Protein AF-A0A4D8QGG9-F1 (afdb_monomer_lite)

Foldseek 3Di:
DPDDDPDPPQPLQHPPPPDPVSSVVSQVSSCVPPVDHDDDPVVDPDPVSVVVVQVVCCVPPNHDPPVPDPDD

pLDDT: mean 71.31, std 16.35, range [39.72, 91.0]

Structure (mmCIF, N/CA/C/O backbone):
data_AF-A0A4D8QGG9-F1
#
_entry.id   AF-A0A4D8QGG9-F1
#
loop_
_atom_site.group_PDB
_atom_site.id
_atom_site.type_symbol
_atom_site.label_atom_id
_atom_site.label_alt_id
_atom_site.label_comp_id
_atom_site.label_asym_id
_atom_site.label_entity_id
_atom_site.label_seq_id
_atom_site.pdbx_PDB_ins_code
_atom_site.Cartn_x
_atom_site.Cartn_y
_atom_site.Cartn_z
_atom_site.occupancy
_atom_site.B_iso_or_equiv
_atom_site.auth_seq_id
_atom_site.auth_comp_id
_atom_site.auth_asym_id
_atom_site.auth_atom_id
_atom_site.pdbx_PDB_model_num
ATOM 1 N N . MET A 1 1 ? -24.164 34.874 4.721 1.00 40.03 1 MET A N 1
ATOM 2 C CA . MET A 1 1 ? -23.985 33.405 4.696 1.00 40.03 1 MET A CA 1
ATOM 3 C C . MET A 1 1 ? -23.328 33.027 3.373 1.00 40.03 1 MET A C 1
ATOM 5 O O . MET A 1 1 ? -24.019 32.835 2.380 1.00 40.03 1 MET A O 1
ATOM 9 N N . THR A 1 2 ? -21.998 33.034 3.305 1.00 47.88 2 THR A N 1
ATOM 10 C CA . THR A 1 2 ? -21.259 32.648 2.096 1.00 47.88 2 THR A CA 1
ATOM 11 C C . THR A 1 2 ? -21.322 31.130 1.957 1.00 47.88 2 THR A C 1
ATOM 13 O O . THR A 1 2 ? -20.738 30.396 2.750 1.00 47.88 2 THR A O 1
ATOM 16 N N . ARG A 1 3 ? -22.109 30.655 0.983 1.00 52.59 3 ARG A N 1
ATOM 17 C CA . ARG A 1 3 ? -22.182 29.240 0.600 1.00 52.59 3 ARG A CA 1
ATOM 18 C C . ARG A 1 3 ? -20.771 28.787 0.224 1.00 52.59 3 ARG A C 1
ATOM 20 O O . ARG A 1 3 ? -20.243 29.218 -0.797 1.00 52.59 3 ARG A O 1
ATOM 27 N N . GLY A 1 4 ? -20.151 27.986 1.090 1.00 53.16 4 GLY A N 1
ATOM 28 C CA . GLY A 1 4 ? -18.830 27.417 0.855 1.00 53.16 4 GLY A CA 1
ATOM 29 C C . GLY A 1 4 ? -18.843 26.633 -0.451 1.00 53.16 4 GLY A C 1
ATOM 30 O O . GLY A 1 4 ? -19.664 25.733 -0.623 1.00 53.16 4 GLY A O 1
ATOM 31 N N . ALA A 1 5 ? -17.973 27.018 -1.383 1.00 56.81 5 ALA A N 1
ATOM 32 C CA . ALA A 1 5 ? -17.795 26.301 -2.634 1.00 56.81 5 ALA A CA 1
ATOM 33 C C . ALA A 1 5 ? -17.497 24.815 -2.345 1.00 56.81 5 ALA A C 1
ATOM 35 O O . ALA A 1 5 ? -16.764 24.525 -1.390 1.00 56.81 5 ALA A O 1
ATOM 36 N N . PRO A 1 6 ? -18.045 23.868 -3.130 1.00 58.72 6 PRO A N 1
ATOM 37 C CA . PRO A 1 6 ? -17.710 22.460 -2.975 1.00 58.72 6 PRO A CA 1
ATOM 38 C C . PRO A 1 6 ? -16.194 22.300 -3.126 1.00 58.72 6 PRO A C 1
ATOM 40 O O . PRO A 1 6 ? -15.613 22.750 -4.116 1.00 58.72 6 PRO A O 1
ATOM 43 N N . LYS A 1 7 ? -15.541 21.703 -2.119 1.00 60.50 7 LYS A N 1
ATOM 44 C CA . LYS A 1 7 ? -14.116 21.360 -2.209 1.00 60.50 7 LYS A CA 1
ATOM 45 C C . LYS A 1 7 ? -13.917 20.519 -3.478 1.00 60.50 7 LYS A C 1
ATOM 47 O O . LYS A 1 7 ? -14.687 19.577 -3.682 1.00 60.50 7 LYS A O 1
ATOM 52 N N . PRO A 1 8 ? -12.929 20.841 -4.333 1.00 58.81 8 PRO A N 1
ATOM 53 C CA . PRO A 1 8 ? -12.644 20.022 -5.503 1.00 58.81 8 PRO A CA 1
ATOM 54 C C . PRO A 1 8 ? -12.333 18.590 -5.049 1.00 58.81 8 PRO A C 1
ATOM 56 O O . PRO A 1 8 ? -11.811 18.423 -3.942 1.00 58.81 8 PRO A O 1
ATOM 59 N N . PRO A 1 9 ? -12.637 17.564 -5.866 1.00 54.81 9 PRO A N 1
ATOM 60 C CA . PRO A 1 9 ? -12.336 16.180 -5.528 1.00 54.81 9 PRO A CA 1
ATOM 61 C C . PRO A 1 9 ? -10.832 16.047 -5.272 1.00 54.81 9 PRO A C 1
ATOM 63 O O . PRO A 1 9 ? -10.016 16.037 -6.196 1.00 54.81 9 PRO A O 1
ATOM 66 N N . SER A 1 10 ? -10.454 15.992 -3.995 1.00 56.81 10 SER A N 1
ATOM 67 C CA . SER A 1 10 ? -9.098 15.675 -3.584 1.00 56.81 10 SER A CA 1
ATOM 68 C C . SER A 1 10 ? -8.962 14.173 -3.732 1.00 56.81 10 SER A C 1
ATOM 70 O O . SER A 1 10 ? -9.438 13.414 -2.889 1.00 56.81 10 SER A O 1
ATOM 72 N N . CYS A 1 11 ? -8.364 13.727 -4.833 1.00 54.00 11 CYS A N 1
ATOM 73 C CA . CYS A 1 11 ? -7.938 12.342 -4.913 1.00 54.00 11 CYS A CA 1
ATOM 74 C C . CYS A 1 11 ? -6.988 12.106 -3.722 1.00 54.00 11 CYS A C 1
ATOM 76 O O . CYS A 1 11 ? -6.006 12.845 -3.612 1.00 54.00 11 CYS A O 1
ATOM 78 N N . PRO A 1 12 ? -7.255 11.145 -2.820 1.00 54.16 12 PRO A N 1
ATOM 79 C CA . PRO A 1 12 ? -6.412 10.900 -1.644 1.00 54.16 12 PRO A CA 1
ATOM 80 C C . PRO A 1 12 ? -4.981 10.468 -2.012 1.00 54.16 12 PRO A C 1
ATOM 82 O O . PRO A 1 12 ? -4.096 10.434 -1.165 1.00 54.16 12 PRO A O 1
ATOM 85 N N . LEU A 1 13 ? -4.740 10.189 -3.296 1.00 52.12 13 LEU A N 1
ATOM 86 C CA . LEU A 1 13 ? -3.430 9.914 -3.884 1.00 52.12 13 LEU A CA 1
ATOM 87 C C . LEU A 1 13 ? -2.793 11.138 -4.576 1.00 52.12 13 LEU A C 1
ATOM 89 O O . LEU A 1 13 ? -1.769 11.003 -5.243 1.00 52.12 13 LEU A O 1
ATOM 93 N N . GLY A 1 14 ? -3.386 12.330 -4.448 1.00 48.41 14 GLY A N 1
ATOM 94 C CA . GLY A 1 14 ? -3.054 13.493 -5.271 1.00 48.41 14 GLY A CA 1
ATOM 95 C C . GLY A 1 14 ? -3.437 13.278 -6.740 1.00 48.41 14 GLY A C 1
ATOM 96 O O . GLY A 1 14 ? -3.862 12.194 -7.145 1.00 48.41 14 GLY A O 1
ATOM 97 N N . ARG A 1 15 ? -3.290 14.309 -7.587 1.00 50.72 15 ARG A N 1
ATOM 98 C CA . ARG A 1 15 ? -3.154 14.051 -9.034 1.00 50.72 15 ARG A CA 1
ATOM 99 C C . ARG A 1 15 ? -2.034 13.028 -9.153 1.00 50.72 15 ARG A C 1
ATOM 101 O O . ARG A 1 15 ? -0.967 13.332 -8.633 1.00 50.72 15 ARG A O 1
ATOM 108 N N . LEU A 1 16 ? -2.290 11.868 -9.770 1.00 49.97 16 LEU A N 1
ATOM 109 C CA . LEU A 1 16 ? -1.280 10.862 -10.122 1.00 49.97 16 LEU A CA 1
ATOM 110 C C . LEU A 1 16 ? -0.007 11.596 -10.551 1.00 49.97 16 LEU A C 1
ATOM 112 O O . LEU A 1 16 ? 0.066 12.126 -11.661 1.00 49.97 16 LEU A O 1
ATOM 116 N N . HIS A 1 17 ? 0.935 11.755 -9.620 1.00 50.38 17 HIS A N 1
ATOM 117 C CA . HIS A 1 17 ? 2.130 12.530 -9.889 1.00 50.38 17 HIS A CA 1
ATOM 118 C C . HIS A 1 17 ? 2.879 11.740 -10.954 1.00 50.38 17 HIS A C 1
ATOM 120 O O . HIS A 1 17 ? 3.133 10.548 -10.789 1.00 50.38 17 HIS A O 1
ATOM 126 N N . THR A 1 18 ? 3.208 12.397 -12.064 1.00 51.69 18 THR A N 1
ATOM 127 C CA . THR A 1 18 ? 3.861 11.771 -13.225 1.00 51.69 18 THR A CA 1
ATOM 128 C C . THR A 1 18 ? 5.253 11.224 -12.898 1.00 51.69 18 THR A C 1
ATOM 13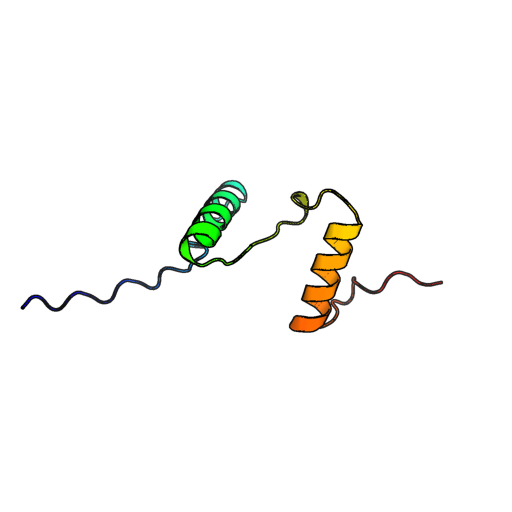0 O O . THR A 1 18 ? 5.843 10.504 -13.698 1.00 51.69 18 THR A O 1
ATOM 133 N N . THR A 1 19 ? 5.780 11.526 -11.708 1.00 57.72 19 THR A N 1
ATOM 134 C CA . THR A 1 19 ? 7.062 11.045 -11.203 1.00 57.72 19 THR A CA 1
ATOM 135 C C . THR A 1 19 ? 6.871 10.129 -9.989 1.00 57.72 19 THR A C 1
ATOM 137 O O . THR A 1 19 ? 6.142 10.444 -9.046 1.00 57.72 19 THR A O 1
ATOM 140 N N . ARG A 1 20 ? 7.595 8.997 -9.969 1.00 57.34 20 ARG A N 1
ATOM 141 C CA . ARG A 1 20 ? 7.622 8.041 -8.837 1.00 57.34 20 ARG A CA 1
ATOM 142 C C . ARG A 1 20 ? 7.954 8.706 -7.493 1.00 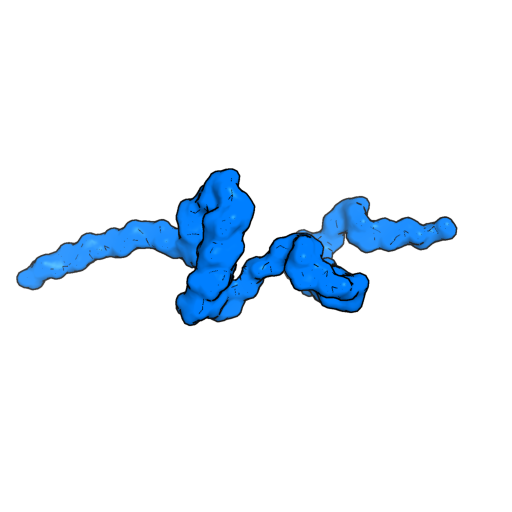57.34 20 ARG A C 1
ATOM 144 O O . ARG A 1 20 ? 7.465 8.264 -6.459 1.00 57.34 20 ARG A O 1
ATOM 151 N N . VAL A 1 21 ? 8.755 9.775 -7.509 1.00 56.97 21 VAL A N 1
ATOM 152 C CA . VAL A 1 21 ? 9.124 10.547 -6.309 1.00 56.97 21 VAL A CA 1
ATOM 153 C C . VAL A 1 21 ? 7.901 11.247 -5.706 1.00 56.97 21 VAL A C 1
ATOM 155 O O . VAL A 1 21 ? 7.691 11.167 -4.499 1.00 56.97 21 VAL A O 1
ATOM 158 N N . GLY A 1 22 ? 7.038 11.845 -6.537 1.00 68.56 22 GLY A N 1
ATOM 159 C CA . GLY A 1 22 ? 5.791 12.459 -6.071 1.00 68.56 22 GLY A CA 1
ATOM 160 C C . GLY A 1 22 ? 4.774 11.434 -5.562 1.00 68.56 22 GLY A C 1
ATOM 161 O O . GLY A 1 22 ? 4.084 11.689 -4.580 1.00 68.56 22 GLY A O 1
ATOM 162 N N . ALA A 1 23 ? 4.731 10.244 -6.170 1.00 69.19 23 ALA A N 1
ATOM 163 C CA . ALA A 1 23 ? 3.830 9.170 -5.750 1.00 69.19 23 ALA A CA 1
ATOM 164 C C . ALA A 1 23 ? 4.136 8.645 -4.333 1.00 69.19 23 ALA A C 1
ATOM 166 O O . ALA A 1 23 ? 3.215 8.297 -3.595 1.00 69.19 23 ALA A O 1
ATOM 167 N N . ARG A 1 24 ? 5.411 8.626 -3.917 1.00 76.31 24 ARG A N 1
ATOM 168 C CA . ARG A 1 24 ? 5.803 8.205 -2.560 1.00 76.31 24 ARG A CA 1
ATOM 169 C C . ARG A 1 24 ? 5.409 9.217 -1.489 1.00 76.31 24 ARG A C 1
ATOM 171 O O . ARG A 1 24 ? 4.852 8.830 -0.465 1.00 76.31 24 ARG A O 1
ATOM 178 N N . GLU A 1 25 ? 5.663 10.500 -1.728 1.00 79.06 25 GLU A N 1
ATOM 179 C CA . GLU A 1 25 ? 5.250 11.557 -0.796 1.00 79.06 25 GLU A CA 1
ATOM 180 C C . GLU A 1 25 ? 3.720 11.647 -0.696 1.00 79.06 25 GLU A C 1
ATOM 182 O O . GLU A 1 25 ? 3.177 11.795 0.402 1.00 79.06 25 GLU A O 1
ATOM 187 N N . ALA A 1 26 ? 3.014 11.453 -1.816 1.00 73.00 26 ALA A N 1
ATOM 188 C CA . ALA A 1 26 ? 1.559 11.351 -1.832 1.00 73.00 26 ALA A CA 1
ATOM 189 C C . ALA A 1 26 ? 1.054 10.132 -1.044 1.00 73.00 26 ALA A C 1
ATOM 191 O O . ALA A 1 26 ? 0.137 10.278 -0.245 1.00 73.00 26 ALA A O 1
ATOM 192 N N . ALA A 1 27 ? 1.680 8.958 -1.184 1.00 81.06 27 ALA A N 1
ATOM 193 C CA . ALA A 1 27 ? 1.340 7.777 -0.387 1.00 81.06 27 ALA A CA 1
ATOM 194 C C . ALA A 1 27 ? 1.564 8.003 1.118 1.00 81.06 27 ALA A C 1
ATOM 196 O O . ALA A 1 27 ? 0.735 7.616 1.942 1.00 81.06 27 ALA A O 1
ATOM 197 N N . LYS A 1 28 ? 2.663 8.672 1.489 1.00 83.06 28 LYS A N 1
ATOM 198 C CA . LYS A 1 28 ? 2.978 8.994 2.886 1.00 83.06 28 LYS A CA 1
ATOM 199 C C . LYS A 1 28 ? 1.950 9.948 3.500 1.00 83.06 28 LYS A C 1
ATOM 201 O O . LYS A 1 28 ? 1.493 9.693 4.614 1.00 83.06 28 LYS A O 1
ATOM 206 N N . ARG A 1 29 ? 1.565 11.012 2.782 1.00 81.50 29 ARG A N 1
ATOM 207 C CA . ARG A 1 29 ? 0.485 11.921 3.213 1.00 81.50 29 ARG A CA 1
ATOM 208 C C . ARG A 1 29 ? -0.872 11.229 3.233 1.00 81.50 29 ARG A C 1
ATOM 210 O O . ARG A 1 29 ? -1.563 11.302 4.242 1.00 81.50 29 ARG A O 1
ATOM 217 N N . GLY A 1 30 ? -1.207 10.490 2.178 1.00 80.00 30 GLY A N 1
ATOM 218 C CA . GLY A 1 30 ? -2.460 9.747 2.062 1.00 80.00 30 GLY A CA 1
ATOM 219 C C . GLY A 1 30 ? -2.667 8.779 3.226 1.00 80.00 30 GLY A C 1
ATOM 220 O O . GLY A 1 30 ? -3.756 8.742 3.797 1.00 80.00 30 GLY A O 1
ATOM 221 N N . ARG A 1 31 ? -1.612 8.082 3.672 1.00 85.12 31 ARG A N 1
ATOM 222 C CA . ARG A 1 31 ? -1.668 7.241 4.878 1.00 85.12 31 ARG A CA 1
ATOM 223 C C . ARG A 1 31 ? -2.017 8.042 6.129 1.00 85.12 31 ARG A C 1
ATOM 225 O O . ARG A 1 31 ? -2.844 7.591 6.912 1.00 85.12 31 ARG A O 1
ATOM 232 N N . ALA A 1 32 ? -1.382 9.195 6.331 1.00 82.31 32 ALA A N 1
ATOM 233 C CA . ALA A 1 32 ? -1.632 10.032 7.504 1.00 82.31 32 ALA A CA 1
ATOM 234 C C . ALA A 1 32 ? -3.060 10.605 7.519 1.00 82.31 32 ALA A C 1
ATOM 236 O O . ALA A 1 32 ? -3.654 10.728 8.584 1.00 82.31 32 ALA A O 1
ATOM 237 N N . GLU A 1 33 ? -3.609 10.929 6.349 1.00 83.94 33 GLU A N 1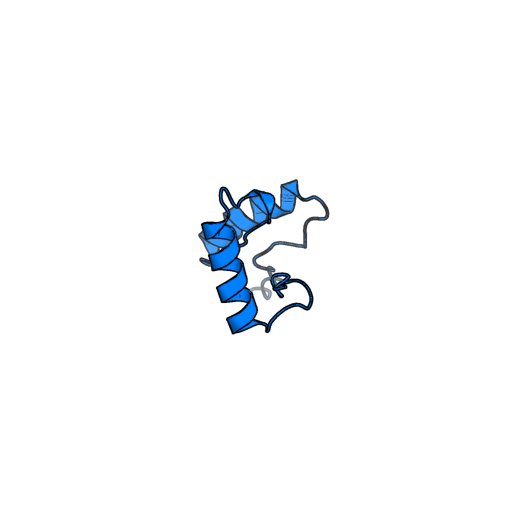
ATOM 238 C CA . GLU A 1 33 ? -4.919 11.575 6.218 1.00 83.94 33 GLU A CA 1
ATOM 239 C C . GLU A 1 33 ? -6.090 10.582 6.174 1.00 83.94 33 GLU A C 1
ATOM 241 O O . GLU A 1 33 ? -7.168 10.882 6.678 1.00 83.94 33 GLU A O 1
ATOM 246 N N . THR A 1 34 ? -5.898 9.405 5.569 1.00 85.38 34 THR A N 1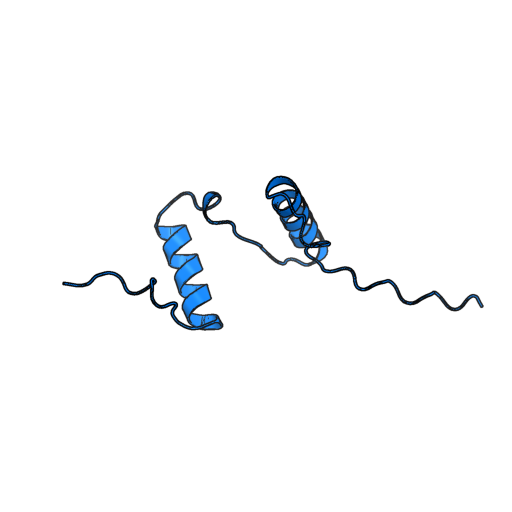
ATOM 247 C CA . THR A 1 34 ? -6.992 8.458 5.265 1.00 85.38 34 THR A CA 1
ATOM 248 C C . THR A 1 34 ? -6.799 7.062 5.852 1.00 85.38 34 THR A C 1
ATOM 250 O O . THR A 1 34 ? -7.721 6.253 5.816 1.00 85.38 34 THR A O 1
ATOM 253 N N . GLY A 1 35 ? -5.603 6.743 6.355 1.00 82.56 35 GLY A N 1
ATOM 254 C CA . GLY A 1 35 ? -5.236 5.390 6.780 1.00 82.56 35 GLY A CA 1
ATOM 255 C C . GLY A 1 35 ? -4.933 4.420 5.630 1.00 82.56 35 GLY A C 1
ATOM 256 O O . GLY A 1 35 ? -4.515 3.294 5.891 1.00 82.56 35 GLY A O 1
ATOM 257 N N . VAL A 1 36 ? -5.088 4.835 4.366 1.00 82.88 36 VAL A N 1
ATOM 258 C CA . VAL A 1 36 ? -4.814 3.989 3.195 1.00 82.88 36 VAL A CA 1
ATOM 259 C C . VAL A 1 36 ? -3.310 3.774 3.027 1.00 82.88 36 VAL A C 1
ATOM 261 O O . VAL A 1 36 ? -2.524 4.721 3.023 1.00 82.88 36 VAL A O 1
ATOM 264 N N . ILE A 1 37 ? -2.906 2.515 2.856 1.00 84.62 37 ILE A N 1
ATOM 265 C CA . ILE A 1 37 ? -1.513 2.129 2.613 1.00 84.62 37 ILE A CA 1
ATOM 266 C C . ILE A 1 37 ? -1.340 1.826 1.124 1.00 84.62 37 ILE A C 1
ATOM 268 O O . ILE A 1 37 ? -2.050 0.994 0.567 1.00 84.62 37 ILE A O 1
ATOM 272 N N . VAL A 1 38 ? -0.363 2.478 0.493 1.00 84.94 38 VAL A N 1
ATOM 273 C CA . VAL A 1 38 ? 0.060 2.194 -0.884 1.00 84.94 38 VAL A CA 1
ATOM 274 C C . VAL A 1 38 ? 1.432 1.539 -0.834 1.00 84.94 38 VAL A C 1
ATOM 276 O O . VAL A 1 38 ? 2.372 2.116 -0.288 1.00 84.94 38 VAL A O 1
ATOM 279 N N . ILE A 1 39 ? 1.540 0.340 -1.398 1.00 85.00 39 ILE A N 1
ATOM 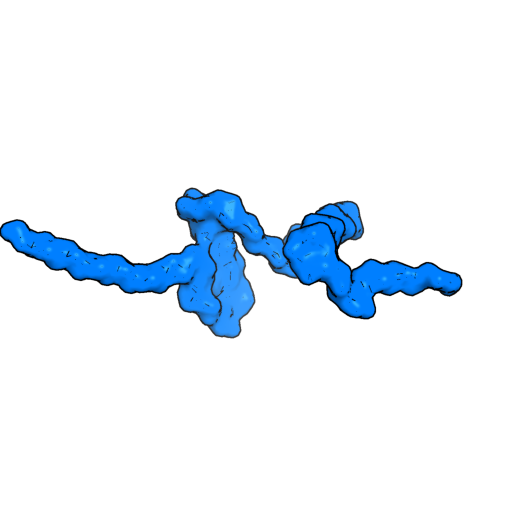280 C CA . ILE A 1 39 ? 2.772 -0.451 -1.406 1.00 85.00 39 ILE A CA 1
ATOM 281 C C . ILE A 1 39 ? 3.355 -0.429 -2.818 1.00 85.00 39 ILE A C 1
ATOM 283 O O . ILE A 1 39 ? 2.676 -0.791 -3.778 1.00 85.00 39 ILE A O 1
ATOM 287 N N . PHE A 1 40 ? 4.619 -0.022 -2.944 1.00 83.88 40 PHE A N 1
ATOM 288 C CA . PHE A 1 40 ? 5.377 -0.134 -4.192 1.00 83.88 40 PHE A CA 1
ATOM 289 C C . PHE A 1 40 ? 6.272 -1.389 -4.159 1.00 83.88 40 PHE A C 1
ATOM 291 O O . PHE A 1 40 ? 6.730 -1.770 -3.079 1.00 83.88 40 PHE A O 1
ATOM 298 N N . PRO A 1 41 ? 6.561 -2.040 -5.305 1.00 78.00 41 PRO A N 1
ATOM 299 C CA . PRO A 1 41 ? 7.286 -3.319 -5.334 1.00 78.00 41 PRO A CA 1
ATOM 300 C C . PRO A 1 41 ? 8.685 -3.308 -4.702 1.00 78.00 41 PRO A C 1
ATOM 302 O O . PRO A 1 41 ? 9.184 -4.364 -4.312 1.00 78.00 41 PRO A O 1
ATOM 305 N N . ASP A 1 42 ? 9.308 -2.133 -4.640 1.00 81.19 42 ASP A N 1
ATOM 306 C CA . ASP A 1 42 ? 10.638 -1.857 -4.098 1.00 81.19 42 ASP A CA 1
ATOM 307 C C . ASP A 1 42 ? 10.633 -1.501 -2.599 1.00 81.19 42 ASP A C 1
ATOM 309 O O . ASP A 1 42 ? 11.695 -1.324 -2.010 1.00 81.19 42 ASP A O 1
ATOM 313 N N . MET A 1 43 ? 9.455 -1.393 -1.975 1.00 82.56 43 MET A N 1
ATOM 314 C CA . MET A 1 43 ? 9.317 -1.237 -0.519 1.00 82.56 43 MET A CA 1
ATOM 315 C C . MET A 1 43 ? 9.342 -2.573 0.228 1.00 82.56 43 MET A C 1
ATOM 317 O O . MET A 1 43 ? 9.543 -2.578 1.440 1.00 82.56 43 MET A O 1
ATOM 321 N N . LEU A 1 44 ? 9.120 -3.673 -0.491 1.00 87.12 44 LEU A N 1
ATOM 322 C CA . LEU A 1 44 ? 9.075 -5.025 0.053 1.00 87.12 44 LEU A CA 1
ATOM 323 C C . LEU A 1 44 ? 10.500 -5.522 0.285 1.00 87.12 44 LEU A C 1
ATOM 325 O O . LEU A 1 44 ? 11.301 -5.558 -0.652 1.00 87.12 44 LEU A O 1
ATOM 329 N N . LYS A 1 45 ? 10.813 -5.877 1.529 1.00 85.62 45 LYS A N 1
ATOM 330 C CA . LYS A 1 45 ? 12.171 -6.240 1.956 1.00 85.62 45 LYS A CA 1
ATOM 331 C C . LYS A 1 45 ? 12.487 -7.710 1.745 1.00 85.62 45 LYS A C 1
ATOM 333 O O . LYS A 1 45 ? 13.646 -8.051 1.525 1.00 85.62 45 LYS A O 1
ATOM 338 N N . ASP A 1 46 ? 11.469 -8.555 1.817 1.00 86.94 46 ASP A N 1
ATOM 339 C CA . ASP A 1 46 ? 11.609 -9.999 1.714 1.00 86.94 46 ASP A CA 1
ATOM 340 C C . ASP A 1 46 ? 10.450 -10.641 0.938 1.00 86.94 46 ASP A C 1
ATOM 342 O O . ASP A 1 46 ? 9.458 -10.002 0.560 1.00 86.94 46 ASP A O 1
ATOM 346 N N . ASP A 1 47 ? 10.620 -11.930 0.654 1.00 86.75 47 ASP A N 1
ATOM 347 C CA . ASP A 1 47 ? 9.654 -12.720 -0.104 1.00 86.75 47 ASP A CA 1
ATOM 348 C C . ASP A 1 47 ? 8.352 -12.960 0.670 1.00 86.75 47 ASP A C 1
ATOM 350 O O . ASP A 1 47 ? 7.304 -13.145 0.049 1.00 86.75 47 ASP A O 1
ATOM 354 N N . LEU A 1 48 ? 8.386 -12.911 2.006 1.00 89.19 48 LEU A N 1
ATOM 355 C CA . LEU A 1 48 ? 7.210 -13.110 2.848 1.00 89.19 48 LEU A CA 1
ATOM 356 C C . LEU A 1 48 ? 6.276 -11.901 2.769 1.00 89.19 48 LEU A C 1
ATOM 358 O O . LEU A 1 48 ? 5.072 -12.077 2.574 1.00 89.19 48 LEU A O 1
ATOM 362 N N . GLU A 1 49 ? 6.808 -10.679 2.848 1.00 89.19 49 GLU A N 1
ATOM 363 C CA . GLU A 1 49 ? 6.033 -9.450 2.641 1.00 89.19 49 GLU A CA 1
ATOM 364 C C . GLU A 1 49 ? 5.389 -9.441 1.246 1.00 89.19 49 GLU A C 1
ATOM 366 O O . GLU A 1 49 ? 4.211 -9.104 1.092 1.00 89.19 49 GLU A O 1
ATOM 371 N N . ARG A 1 50 ? 6.141 -9.870 0.224 1.00 88.31 50 ARG A N 1
ATOM 372 C CA . ARG A 1 50 ? 5.649 -9.968 -1.156 1.00 88.31 50 ARG A CA 1
ATOM 373 C C . ARG A 1 50 ? 4.534 -10.996 -1.299 1.00 88.31 50 ARG A C 1
ATOM 375 O O . ARG A 1 50 ? 3.510 -10.695 -1.912 1.00 88.31 50 ARG A O 1
ATOM 382 N N . GLU A 1 51 ? 4.706 -12.189 -0.737 1.00 89.75 51 GLU A N 1
ATOM 383 C CA . GLU A 1 51 ? 3.679 -13.230 -0.767 1.00 89.75 51 GLU A CA 1
ATOM 384 C C . GLU A 1 51 ? 2.414 -12.780 -0.032 1.00 89.75 51 GLU A C 1
ATOM 386 O O . GLU A 1 51 ? 1.307 -12.974 -0.533 1.00 89.75 51 GLU A O 1
ATOM 391 N N . PHE A 1 52 ? 2.563 -12.132 1.124 1.00 90.44 52 PHE A N 1
ATOM 392 C CA . PHE A 1 52 ? 1.439 -11.624 1.901 1.00 90.44 52 PHE A CA 1
ATOM 393 C C . PHE A 1 52 ? 0.618 -10.591 1.120 1.00 90.44 52 PHE A C 1
ATOM 395 O O . PHE A 1 52 ? -0.606 -10.718 1.029 1.00 90.44 52 PHE A O 1
ATOM 402 N N . VAL A 1 53 ? 1.281 -9.606 0.505 1.00 89.44 53 VAL A N 1
ATOM 403 C CA . VAL A 1 53 ? 0.613 -8.589 -0.321 1.00 89.44 53 VAL A CA 1
ATOM 404 C C . VAL A 1 53 ? -0.066 -9.223 -1.532 1.00 89.44 53 VAL A C 1
ATOM 406 O O . VAL A 1 53 ? -1.224 -8.910 -1.804 1.00 89.44 53 VAL A O 1
ATOM 409 N N . ASN A 1 54 ? 0.605 -10.152 -2.217 1.00 88.19 54 ASN A N 1
ATOM 410 C CA . ASN A 1 54 ? 0.020 -10.861 -3.354 1.00 88.19 54 ASN A CA 1
ATOM 411 C C . ASN A 1 54 ? -1.196 -11.694 -2.943 1.00 88.19 54 ASN A C 1
ATOM 413 O O . ASN A 1 54 ? -2.189 -11.703 -3.655 1.00 88.19 54 ASN A O 1
ATOM 417 N N . ARG A 1 55 ? -1.173 -12.337 -1.771 1.00 90.31 55 ARG A N 1
ATOM 418 C CA . ARG A 1 55 ? -2.311 -13.111 -1.262 1.00 90.31 55 ARG A CA 1
ATOM 419 C C . ARG A 1 55 ? -3.523 -12.227 -0.974 1.00 90.31 55 ARG A C 1
ATOM 421 O O . ARG A 1 55 ? -4.647 -12.630 -1.258 1.00 90.31 55 ARG A O 1
ATOM 428 N N . ILE A 1 56 ? -3.308 -11.035 -0.414 1.00 91.00 56 ILE A N 1
ATOM 429 C CA . ILE A 1 56 ? -4.382 -10.047 -0.243 1.00 91.00 56 ILE A CA 1
ATOM 430 C C . ILE A 1 56 ? -4.894 -9.608 -1.615 1.00 91.00 56 ILE A C 1
ATOM 432 O O . ILE A 1 56 ? -6.099 -9.619 -1.839 1.00 91.00 56 ILE A O 1
ATOM 436 N N . ALA A 1 57 ? -3.997 -9.264 -2.540 1.00 87.69 57 ALA A N 1
ATOM 437 C CA . ALA A 1 57 ? -4.380 -8.803 -3.868 1.00 87.69 57 ALA A CA 1
ATOM 438 C C . ALA A 1 57 ? -5.181 -9.864 -4.639 1.00 87.69 57 ALA A C 1
ATOM 440 O O . ALA A 1 57 ? -6.249 -9.554 -5.156 1.00 87.69 57 ALA A O 1
ATOM 441 N N . ASP A 1 58 ? -4.725 -11.115 -4.640 1.00 90.06 58 ASP A N 1
ATOM 442 C CA . ASP A 1 58 ? -5.403 -12.231 -5.299 1.00 90.06 58 ASP A CA 1
ATOM 443 C C . ASP A 1 58 ? -6.779 -12.509 -4.667 1.00 90.06 58 ASP A C 1
ATOM 445 O O . ASP A 1 58 ? -7.720 -12.864 -5.377 1.00 90.06 58 ASP A O 1
ATOM 449 N N . ARG A 1 59 ? -6.932 -12.309 -3.347 1.00 90.81 59 ARG A N 1
ATOM 450 C CA . ARG A 1 59 ? -8.220 -12.455 -2.648 1.00 90.81 59 ARG A CA 1
ATOM 451 C C . ARG A 1 59 ? -9.214 -11.346 -2.999 1.00 90.81 59 ARG A C 1
ATOM 453 O O . ARG A 1 59 ? -10.390 -11.642 -3.175 1.00 90.81 59 ARG A O 1
ATOM 460 N N . GLU A 1 60 ? -8.766 -10.093 -3.063 1.00 90.81 60 GLU A N 1
ATOM 461 C CA . GLU A 1 60 ? -9.654 -8.936 -3.268 1.00 90.81 60 GLU A CA 1
ATOM 462 C C . GLU A 1 60 ? -9.919 -8.635 -4.754 1.00 90.81 60 GLU A C 1
ATOM 464 O O . GLU A 1 60 ? -10.996 -8.156 -5.105 1.00 90.81 60 GLU A O 1
ATOM 469 N N . TYR A 1 61 ? -8.951 -8.910 -5.633 1.00 88.38 61 TYR A N 1
ATOM 470 C CA . TYR A 1 61 ? -8.984 -8.519 -7.050 1.00 88.38 61 TYR A CA 1
ATOM 471 C C . TYR A 1 61 ? -8.894 -9.703 -8.025 1.00 88.38 61 TYR A C 1
ATOM 473 O O . TYR A 1 61 ? -9.010 -9.505 -9.235 1.00 88.38 61 TYR A O 1
ATOM 481 N N . GLY A 1 62 ? -8.720 -10.926 -7.516 1.00 87.12 62 GLY A N 1
ATOM 482 C CA . GLY A 1 62 ? -8.524 -12.131 -8.318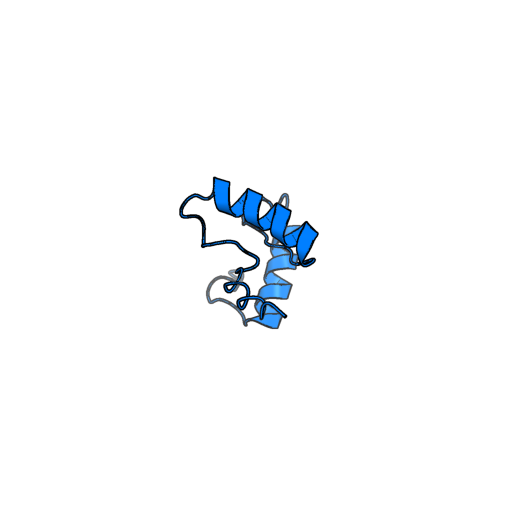 1.00 87.12 62 GLY A CA 1
ATOM 483 C C . GLY A 1 62 ? -7.062 -12.363 -8.704 1.00 87.12 62 GLY A C 1
ATOM 484 O O . GLY A 1 62 ? -6.256 -11.435 -8.780 1.00 87.12 62 GLY A O 1
ATOM 485 N N . ALA A 1 63 ? -6.720 -13.628 -8.960 1.00 80.00 63 ALA A N 1
ATOM 486 C CA . ALA A 1 63 ? -5.369 -14.013 -9.347 1.00 80.00 63 ALA A CA 1
ATOM 487 C C . ALA A 1 63 ? -4.982 -13.384 -10.692 1.00 80.00 63 ALA A C 1
ATOM 489 O O . ALA A 1 63 ? -5.651 -13.570 -11.712 1.00 80.00 63 ALA A O 1
ATOM 490 N N . THR A 1 64 ? -3.864 -12.664 -10.706 1.00 67.06 64 THR A N 1
ATOM 491 C CA . THR A 1 64 ? -3.267 -12.199 -11.962 1.00 67.06 64 THR A CA 1
ATOM 492 C C . THR A 1 64 ? -2.558 -13.363 -12.653 1.00 67.06 64 THR A C 1
ATOM 494 O O . THR A 1 64 ? -1.948 -14.205 -12.000 1.00 67.06 64 THR A O 1
ATOM 497 N N . ALA A 1 65 ? -2.583 -13.413 -13.989 1.00 58.50 65 ALA A N 1
ATOM 498 C CA . ALA A 1 65 ? -2.025 -14.517 -14.787 1.00 58.50 65 ALA A CA 1
ATOM 499 C C . ALA A 1 65 ? -0.508 -14.790 -14.586 1.00 58.50 65 ALA A C 1
ATOM 501 O O . ALA A 1 65 ? 0.034 -15.711 -15.190 1.00 58.50 65 ALA A O 1
ATOM 502 N N . GLY A 1 66 ? 0.180 -14.015 -13.738 1.00 55.88 66 GLY A N 1
ATOM 503 C CA . GLY A 1 66 ? 1.573 -14.216 -13.332 1.00 55.88 66 GLY A CA 1
ATOM 504 C C . GLY A 1 66 ? 1.786 -14.625 -11.865 1.00 55.88 66 GLY A C 1
ATOM 505 O O . GLY A 1 66 ? 2.927 -14.905 -11.509 1.00 55.88 66 GLY A O 1
ATOM 506 N N . SER A 1 67 ? 0.747 -14.682 -11.014 1.00 54.25 67 SER A N 1
ATOM 507 C CA . SER A 1 67 ? 0.869 -15.174 -9.623 1.00 54.25 67 SER A CA 1
ATOM 508 C C . SER A 1 67 ? 0.856 -16.706 -9.526 1.00 54.25 67 SER A C 1
ATOM 510 O O . SER A 1 67 ? 1.162 -17.279 -8.477 1.00 54.25 67 SER A O 1
ATOM 512 N N . GLY A 1 68 ? 0.600 -17.382 -10.652 1.00 47.44 68 GLY A N 1
ATOM 513 C CA . GLY A 1 68 ? 0.807 -18.812 -10.833 1.00 47.44 68 GLY A CA 1
ATOM 514 C C . GLY A 1 68 ? 2.284 -19.164 -10.706 1.00 47.44 68 GLY A C 1
ATOM 515 O O . GLY A 1 68 ? 3.022 -19.200 -11.691 1.00 47.44 68 GLY A O 1
ATOM 516 N N . ARG A 1 69 ? 2.713 -19.442 -9.473 1.00 50.88 69 ARG A N 1
ATOM 517 C CA . ARG A 1 69 ? 3.957 -20.143 -9.161 1.00 50.88 69 ARG A CA 1
ATOM 518 C C . ARG A 1 69 ? 4.087 -21.310 -10.140 1.00 50.88 69 ARG A C 1
ATOM 520 O O . ARG A 1 69 ? 3.237 -22.197 -10.178 1.00 50.88 69 ARG A O 1
ATOM 527 N N . LYS A 1 70 ? 5.137 -21.253 -10.957 1.00 46.00 70 LYS A N 1
ATOM 528 C CA . LYS A 1 70 ? 5.567 -22.286 -11.897 1.00 46.00 70 LYS A CA 1
ATOM 529 C C . LYS A 1 70 ? 5.796 -23.576 -11.103 1.00 46.00 70 LYS A C 1
ATOM 531 O O . LYS A 1 70 ? 6.859 -23.779 -10.530 1.00 46.00 70 LYS A O 1
ATOM 536 N N . GLY A 1 71 ? 4.748 -24.381 -10.986 1.00 50.00 71 GLY A N 1
ATOM 537 C CA . GLY A 1 71 ? 4.768 -25.705 -10.389 1.00 50.00 71 GLY A CA 1
ATOM 538 C C . GLY A 1 71 ? 4.836 -26.740 -11.497 1.00 50.00 71 GLY A C 1
ATOM 539 O O . GLY A 1 71 ? 3.797 -27.187 -11.976 1.00 50.00 71 GLY A O 1
ATOM 540 N N . ARG A 1 72 ? 6.055 -27.086 -11.912 1.00 39.72 72 ARG A N 1
ATOM 541 C CA . ARG A 1 72 ? 6.401 -28.432 -12.370 1.00 39.72 72 ARG A CA 1
ATOM 542 C C . ARG A 1 72 ? 7.905 -28.633 -12.314 1.00 39.72 72 ARG A C 1
ATOM 544 O O . ARG A 1 72 ? 8.616 -27.748 -12.838 1.00 39.72 72 ARG A O 1
#

Secondary structure (DSSP, 8-state):
---PPPPP---TT-S--SSHHHHHHHHHHHHHHH------TTS--SHHHHHHHHHHHHHHH---TT-S----

Sequence (72 aa):
MTRGAPKPPSCPLGRLHTTRVGAREAAKRGRAETGVIVIFPDMLKDDLEREFVNRIADREYGATAGSGRKGR

Organism: Azospirillum brasilense (NCBI:txid192)

Radius of gyration: 17.44 Å; chains: 1; bounding box: 36×62×22 Å